Protein AF-W1X9K7-F1 (afdb_monomer_lite)

Secondary structure (DSSP, 8-state):
-BSS-HHHHT---TTS-B--SS-SS--B-B--S-HHHHHHHHHHHHHH-S-----B----

Organism: NCBI:txid408170

InterPro domains:
  IPR005475 Transketolase-like, pyrimidine-binding domain [PF02779] (1-59)
  IPR029061 Thiamin diphosphate-binding fold [SSF52518] (1-60)
  IPR033247 Transketolase family [PTHR43522] (1-60)

Radius of gyration: 11.24 Å; chains: 1; bounding box: 24×23×34 Å

Foldseek 3Di:
DEQVCCVVQVPDDPPQAECDPVDNRHDHDHPHNDVPVQVVVQVVVVVVDPDDGDYDDDPD

Structure (mmCIF, N/CA/C/O backbone):
data_AF-W1X9K7-F1
#
_entry.id   AF-W1X9K7-F1
#
loop_
_atom_site.group_PDB
_atom_site.id
_atom_site.type_symbol
_atom_site.label_atom_id
_atom_site.label_alt_id
_atom_site.label_comp_id
_atom_site.label_asym_id
_atom_site.label_entity_id
_atom_site.label_seq_id
_atom_site.pdbx_PDB_ins_code
_atom_site.Cartn_x
_atom_site.Cartn_y
_atom_site.Cartn_z
_atom_site.occupancy
_atom_site.B_iso_or_equiv
_atom_site.auth_seq_id
_atom_site.auth_comp_id
_atom_site.auth_asym_id
_atom_site.auth_atom_id
_atom_site.pdbx_PDB_model_num
ATOM 1 N N . GLY A 1 1 ? 0.161 4.290 0.105 1.00 96.25 1 GLY A N 1
ATOM 2 C CA . GLY A 1 1 ? 1.612 4.426 0.359 1.00 96.25 1 GLY A CA 1
ATOM 3 C C . GLY A 1 1 ? 2.410 4.209 -0.914 1.00 96.25 1 GLY A C 1
ATOM 4 O O . GLY A 1 1 ? 1.818 4.173 -1.992 1.00 96.25 1 GLY A O 1
ATOM 5 N N . SER A 1 2 ? 3.730 4.051 -0.805 1.00 97.88 2 SER A N 1
ATOM 6 C CA . SER A 1 2 ? 4.628 3.825 -1.952 1.00 97.88 2 SER A CA 1
ATOM 7 C C . SER A 1 2 ? 5.597 2.666 -1.712 1.00 97.88 2 SER A C 1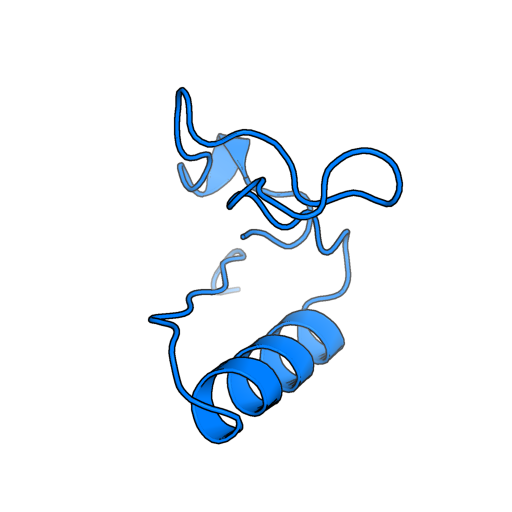
ATOM 9 O O . SER A 1 2 ? 5.941 2.364 -0.563 1.00 97.88 2 SER A O 1
ATOM 11 N N . ALA A 1 3 ? 6.037 2.040 -2.802 1.00 98.12 3 ALA A N 1
ATOM 12 C CA . ALA A 1 3 ? 7.090 1.036 -2.806 1.00 98.12 3 ALA A CA 1
ATOM 13 C C . ALA A 1 3 ? 8.488 1.684 -2.719 1.00 98.12 3 ALA A C 1
ATOM 15 O O . ALA A 1 3 ? 9.236 1.690 -3.687 1.00 98.12 3 ALA A O 1
ATOM 16 N N . ASP A 1 4 ? 8.812 2.282 -1.567 1.00 97.38 4 ASP A N 1
ATOM 17 C CA . ASP A 1 4 ? 10.079 3.003 -1.307 1.00 97.38 4 ASP A CA 1
ATOM 18 C C . ASP A 1 4 ? 10.348 4.219 -2.222 1.00 97.38 4 ASP A C 1
ATOM 20 O O . ASP A 1 4 ? 11.460 4.721 -2.344 1.00 97.38 4 ASP A O 1
ATOM 24 N N . LEU A 1 5 ? 9.301 4.741 -2.863 1.00 97.50 5 LEU A N 1
ATOM 25 C CA . LEU A 1 5 ? 9.387 5.860 -3.801 1.00 97.50 5 LEU A CA 1
ATOM 26 C C . LEU A 1 5 ? 8.510 7.046 -3.379 1.00 97.50 5 LEU A C 1
ATOM 28 O O . LEU A 1 5 ? 8.212 7.917 -4.196 1.00 97.50 5 LEU A O 1
ATOM 32 N N . ALA A 1 6 ? 8.110 7.136 -2.105 1.00 97.38 6 ALA A N 1
ATOM 33 C CA . ALA A 1 6 ? 7.175 8.164 -1.631 1.00 97.38 6 ALA A CA 1
ATOM 34 C C . ALA A 1 6 ? 7.609 9.614 -1.959 1.00 97.38 6 ALA A C 1
ATOM 36 O O . ALA A 1 6 ? 6.758 10.387 -2.417 1.00 97.38 6 ALA A O 1
ATOM 37 N N . PRO A 1 7 ? 8.896 10.007 -1.823 1.00 96.62 7 PRO A N 1
ATOM 38 C CA . PRO A 1 7 ? 9.350 11.348 -2.207 1.00 96.62 7 PRO A CA 1
ATOM 39 C C . PRO A 1 7 ? 9.298 11.605 -3.720 1.00 96.62 7 PRO A C 1
ATOM 41 O O . PRO A 1 7 ? 9.091 12.748 -4.145 1.00 96.62 7 PRO A O 1
ATOM 44 N N . SER A 1 8 ? 9.481 10.555 -4.524 1.00 97.69 8 SER A N 1
ATOM 45 C CA . SER A 1 8 ? 9.482 10.604 -5.990 1.00 97.69 8 SER A CA 1
ATOM 46 C C . SER A 1 8 ? 8.064 10.625 -6.552 1.00 97.69 8 SER A C 1
ATOM 48 O O . SER A 1 8 ? 7.763 11.421 -7.437 1.00 97.69 8 SER A O 1
ATOM 50 N N . ASN A 1 9 ? 7.170 9.800 -6.002 1.00 96.94 9 ASN A N 1
ATOM 51 C CA . ASN A 1 9 ? 5.766 9.727 -6.405 1.00 96.94 9 ASN A CA 1
ATOM 52 C C . ASN A 1 9 ? 4.900 10.836 -5.785 1.00 96.94 9 ASN A C 1
ATOM 54 O O . ASN A 1 9 ? 3.742 10.971 -6.167 1.00 96.94 9 ASN A O 1
ATOM 58 N N . LYS A 1 10 ? 5.443 11.625 -4.843 1.00 97.06 10 LYS A N 1
ATOM 59 C CA . LYS A 1 10 ? 4.721 12.683 -4.107 1.00 97.06 10 LYS A CA 1
ATOM 60 C C . LYS A 1 10 ? 3.497 12.158 -3.361 1.00 97.06 10 LYS A C 1
ATOM 62 O O . LYS A 1 10 ? 2.447 12.789 -3.333 1.00 97.06 10 LYS A O 1
ATOM 67 N N . THR A 1 11 ? 3.651 10.997 -2.737 1.00 97.69 11 THR A N 1
ATOM 68 C CA . THR A 1 11 ? 2.552 10.314 -2.045 1.00 97.69 11 THR A CA 1
ATOM 69 C C . THR A 1 11 ? 2.647 10.356 -0.530 1.00 97.69 11 THR A C 1
ATOM 71 O O . THR A 1 11 ? 1.786 9.795 0.141 1.00 97.69 11 THR A O 1
ATOM 74 N N . ASN A 1 12 ? 3.678 10.986 0.031 1.00 97.56 12 ASN A N 1
ATOM 75 C CA . ASN A 1 12 ? 3.721 11.184 1.472 1.00 97.56 12 ASN A CA 1
ATOM 76 C C . ASN A 1 12 ? 2.594 12.135 1.897 1.00 97.56 12 ASN A C 1
ATOM 78 O O . ASN A 1 12 ? 2.469 13.230 1.353 1.00 97.56 12 ASN A O 1
ATOM 82 N N . MET A 1 13 ? 1.766 11.705 2.844 1.00 96.75 13 MET A N 1
ATOM 83 C CA . MET A 1 13 ? 0.703 12.522 3.414 1.00 96.75 13 MET A CA 1
ATOM 84 C C . MET A 1 13 ? 1.239 13.267 4.630 1.00 96.75 13 MET A C 1
ATOM 86 O O . MET A 1 13 ? 1.422 12.677 5.701 1.00 96.75 13 MET A O 1
ATOM 90 N N . ASP A 1 14 ? 1.461 14.565 4.469 1.00 95.81 14 ASP A N 1
ATOM 91 C CA . ASP A 1 14 ? 1.943 15.418 5.550 1.00 95.81 14 ASP A CA 1
ATOM 92 C C . ASP A 1 14 ? 0.980 15.387 6.746 1.00 95.81 14 ASP A C 1
ATOM 94 O O . ASP A 1 14 ? -0.244 15.386 6.591 1.00 95.81 14 ASP A O 1
ATOM 98 N N . SER A 1 15 ? 1.539 15.342 7.957 1.00 95.50 15 SER A N 1
ATOM 99 C CA . SER A 1 15 ? 0.790 15.334 9.226 1.00 95.50 15 SER A CA 1
ATOM 100 C C . SER A 1 15 ? -0.155 14.140 9.438 1.00 95.50 15 SER A C 1
ATOM 102 O O . SER A 1 15 ? -1.034 14.201 10.297 1.00 95.50 15 SER A O 1
ATOM 104 N N . ARG A 1 16 ? 0.001 13.044 8.682 1.00 96.44 16 ARG A N 1
ATOM 105 C CA . ARG A 1 16 ? -0.831 11.832 8.829 1.00 96.44 16 ARG A CA 1
ATOM 106 C C . ARG A 1 16 ? -0.114 10.634 9.452 1.00 96.44 16 ARG A C 1
ATOM 108 O O . ARG A 1 16 ? -0.730 9.578 9.558 1.00 96.44 16 ARG A O 1
ATOM 115 N N . GLY A 1 17 ? 1.136 10.809 9.884 1.00 97.25 17 GLY A N 1
ATOM 116 C CA . GLY A 1 17 ? 1.930 9.790 10.579 1.00 97.25 17 GLY A CA 1
ATOM 117 C C . GLY A 1 17 ? 2.259 8.561 9.727 1.00 97.25 17 GLY A C 1
ATOM 118 O O . GLY A 1 17 ? 1.704 8.368 8.642 1.00 97.25 17 GLY A O 1
ATOM 119 N N . ASP A 1 18 ? 3.156 7.724 10.236 1.00 98.00 18 ASP A N 1
ATOM 120 C CA . ASP A 1 18 ? 3.551 6.464 9.611 1.00 98.00 18 ASP A CA 1
ATOM 121 C C . ASP A 1 18 ? 2.821 5.300 10.270 1.00 98.00 18 ASP A C 1
ATOM 123 O O . ASP A 1 18 ? 2.728 5.228 11.493 1.00 98.00 18 ASP A O 1
ATOM 127 N N . PHE A 1 19 ? 2.303 4.376 9.467 1.00 97.88 19 PHE A N 1
ATOM 128 C CA . PHE A 1 19 ? 1.747 3.141 9.999 1.00 97.88 19 PHE A CA 1
ATOM 129 C C . PHE A 1 19 ? 2.888 2.204 10.404 1.00 97.88 19 PHE A C 1
ATOM 131 O O . PHE A 1 19 ? 3.613 1.692 9.546 1.00 97.88 19 PHE A O 1
ATOM 138 N N . SER A 1 20 ? 3.030 1.946 11.702 1.00 97.62 20 SER A N 1
ATOM 139 C CA . SER A 1 20 ? 4.091 1.105 12.260 1.00 97.62 20 SER A CA 1
ATOM 140 C C . SER A 1 20 ? 3.580 0.181 13.368 1.00 97.62 20 SER A C 1
ATOM 142 O O . SER A 1 20 ? 2.381 0.071 13.631 1.00 97.62 20 SER A O 1
ATOM 144 N N . THR A 1 21 ? 4.488 -0.571 13.988 1.00 97.50 21 THR A N 1
ATOM 145 C CA . THR A 1 21 ? 4.190 -1.374 15.180 1.00 97.50 21 THR A CA 1
ATOM 146 C C . THR A 1 21 ? 3.882 -0.515 16.402 1.00 97.50 21 THR A C 1
ATOM 148 O O . THR A 1 21 ? 3.066 -0.920 17.227 1.00 97.50 21 THR A O 1
ATOM 151 N N . GLU A 1 22 ? 4.494 0.660 16.486 1.00 97.44 22 GLU A N 1
ATOM 152 C CA . GLU A 1 22 ? 4.374 1.626 17.579 1.00 97.44 22 GLU A CA 1
ATOM 153 C C . GLU A 1 22 ? 3.152 2.533 17.397 1.00 97.44 22 GLU A C 1
ATOM 155 O O . GLU A 1 22 ? 2.515 2.893 18.384 1.00 97.44 22 GLU A O 1
ATOM 160 N N . ASP A 1 23 ? 2.796 2.860 16.150 1.00 96.56 23 ASP A N 1
ATOM 161 C CA . ASP A 1 23 ? 1.628 3.677 15.821 1.00 96.56 23 ASP A CA 1
ATOM 162 C C . ASP A 1 23 ? 0.771 3.032 14.720 1.00 96.56 23 ASP A C 1
ATOM 164 O O . ASP A 1 23 ? 1.104 3.026 13.535 1.00 96.56 23 ASP A O 1
ATOM 168 N N . ARG A 1 24 ? -0.390 2.503 15.120 1.00 96.19 24 ARG A N 1
ATOM 169 C CA . ARG A 1 24 ? -1.384 1.913 14.205 1.00 96.19 24 ARG A CA 1
ATOM 170 C C . ARG A 1 24 ? -2.369 2.933 13.630 1.00 96.19 24 ARG A C 1
ATOM 172 O O . ARG A 1 24 ? -3.216 2.547 12.828 1.00 96.19 24 ARG A O 1
ATOM 179 N N . SER A 1 25 ? -2.292 4.197 14.042 1.00 96.62 25 SER A N 1
ATOM 180 C CA . SER A 1 25 ? -3.163 5.278 13.564 1.00 96.62 25 SER A CA 1
ATOM 181 C C . SER A 1 25 ? -2.598 6.023 12.349 1.00 96.62 25 SER A C 1
ATOM 183 O O . SER A 1 25 ? -3.354 6.687 11.634 1.00 96.62 25 SER A O 1
ATOM 185 N N . GLY A 1 26 ? -1.294 5.881 12.081 1.00 97.50 26 GLY A N 1
ATOM 186 C CA . GLY A 1 26 ? -0.633 6.478 10.926 1.00 97.50 26 GLY A CA 1
ATOM 187 C C . GLY A 1 26 ? -1.235 6.028 9.590 1.00 97.50 26 GLY A C 1
ATOM 188 O O . GLY A 1 26 ? -1.641 4.879 9.419 1.00 97.50 26 GLY A O 1
ATOM 189 N N . SER A 1 27 ? -1.305 6.945 8.623 1.00 97.25 27 SER A N 1
ATOM 190 C CA . SER A 1 27 ? -1.891 6.690 7.294 1.00 97.25 27 SER A CA 1
ATOM 191 C C . SER A 1 27 ? -0.849 6.494 6.187 1.00 97.25 27 SER A C 1
ATOM 193 O O . SER A 1 27 ? -1.200 6.055 5.087 1.00 97.25 27 SER A O 1
ATOM 195 N N . ASN A 1 28 ? 0.429 6.796 6.441 1.00 98.06 28 ASN A N 1
ATOM 196 C CA . ASN A 1 28 ? 1.507 6.520 5.493 1.00 98.06 28 ASN A CA 1
ATOM 197 C C . ASN A 1 28 ? 2.015 5.088 5.666 1.00 98.06 28 ASN A C 1
ATOM 199 O O . ASN A 1 28 ? 2.654 4.748 6.657 1.00 98.06 28 ASN A O 1
ATOM 203 N N . LEU A 1 29 ? 1.732 4.239 4.677 1.00 97.88 29 LEU A N 1
ATOM 204 C CA . LEU A 1 29 ? 2.222 2.864 4.646 1.00 97.88 29 LEU A CA 1
ATOM 205 C C . LEU A 1 29 ? 3.487 2.759 3.782 1.00 97.88 29 LEU A C 1
ATOM 207 O O . LEU A 1 29 ? 3.443 3.024 2.574 1.00 97.88 29 LEU A O 1
ATOM 211 N N . HIS A 1 30 ? 4.589 2.349 4.411 1.00 97.88 30 HIS A N 1
ATOM 212 C CA . HIS A 1 30 ? 5.891 2.118 3.779 1.00 97.88 30 HIS A CA 1
ATOM 213 C C . HIS A 1 30 ? 6.003 0.662 3.332 1.00 97.88 30 HIS A C 1
ATOM 2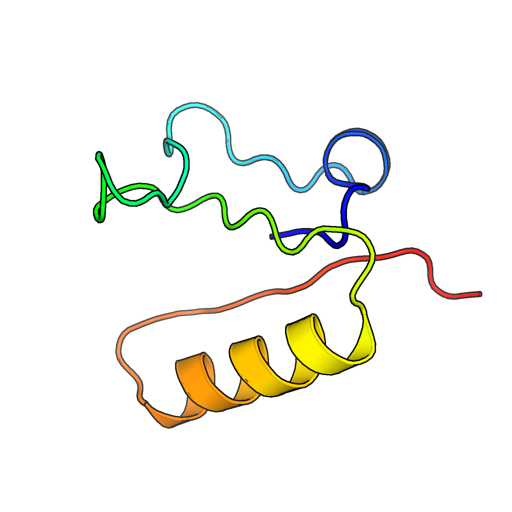15 O O . HIS A 1 30 ? 6.249 -0.234 4.138 1.00 97.88 30 HIS A O 1
ATOM 221 N N . PHE A 1 31 ? 5.798 0.403 2.040 1.00 98.31 31 PHE A N 1
ATOM 222 C CA . PHE A 1 31 ? 5.778 -0.970 1.525 1.00 98.31 31 PHE A CA 1
ATOM 223 C C . PHE A 1 31 ? 7.181 -1.565 1.304 1.00 98.31 31 PHE A C 1
ATOM 225 O O . PHE A 1 31 ? 7.324 -2.791 1.247 1.00 98.31 31 PHE A O 1
ATOM 232 N N . GLY A 1 32 ? 8.212 -0.715 1.205 1.00 98.31 32 GLY A N 1
ATOM 233 C CA . GLY A 1 32 ? 9.535 -1.084 0.689 1.00 98.31 32 GLY A CA 1
ATOM 234 C C . GLY A 1 32 ? 9.498 -1.387 -0.816 1.00 98.31 32 GLY A C 1
ATOM 235 O O . GLY A 1 32 ? 8.454 -1.248 -1.445 1.00 98.31 32 GLY A O 1
ATOM 236 N N . VAL A 1 33 ? 10.606 -1.851 -1.398 1.00 98.31 33 VAL A N 1
ATOM 237 C CA . VAL A 1 33 ? 10.684 -2.240 -2.826 1.00 98.31 33 VAL A CA 1
ATOM 238 C C . VAL A 1 33 ? 9.970 -3.582 -3.057 1.00 98.31 33 VAL A C 1
ATOM 240 O O . VAL A 1 33 ? 10.587 -4.648 -3.081 1.00 98.31 33 VAL A O 1
ATOM 243 N N . ARG A 1 34 ? 8.632 -3.551 -3.051 1.00 98.56 34 ARG A N 1
ATOM 244 C CA . ARG A 1 34 ? 7.751 -4.734 -3.047 1.00 98.56 34 ARG A CA 1
ATOM 245 C C . ARG A 1 34 ? 6.451 -4.469 -3.805 1.00 98.56 34 ARG A C 1
ATOM 247 O O . ARG A 1 34 ? 5.363 -4.574 -3.244 1.00 98.56 34 ARG A O 1
ATOM 254 N N . GLU A 1 35 ? 6.542 -4.126 -5.079 1.00 98.56 35 GLU A N 1
ATOM 255 C CA . GLU A 1 35 ? 5.431 -3.634 -5.902 1.00 98.56 35 GLU A CA 1
ATOM 256 C C . GLU A 1 35 ? 4.270 -4.632 -5.979 1.00 98.56 35 GLU A C 1
ATOM 258 O O . GLU A 1 35 ? 3.112 -4.270 -5.763 1.00 98.56 35 GLU A O 1
ATOM 263 N N . HIS A 1 36 ? 4.573 -5.910 -6.216 1.00 98.50 36 HIS A N 1
ATOM 264 C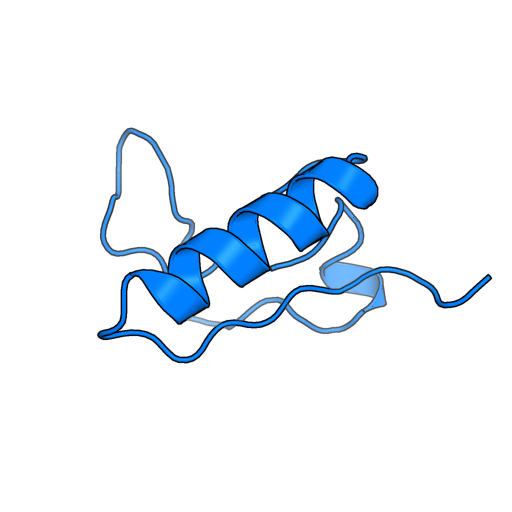 CA . HIS A 1 36 ? 3.543 -6.943 -6.325 1.00 98.50 36 HIS A CA 1
ATOM 265 C C . HIS A 1 36 ? 2.829 -7.173 -4.981 1.00 98.50 36 HIS A C 1
ATOM 267 O O . HIS A 1 36 ? 1.598 -7.198 -4.918 1.00 98.50 36 HIS A O 1
ATOM 273 N N . ALA A 1 37 ? 3.584 -7.270 -3.882 1.00 98.69 37 ALA A N 1
ATOM 274 C CA . ALA A 1 37 ? 2.996 -7.417 -2.552 1.00 98.69 37 ALA A CA 1
ATOM 275 C C . ALA A 1 37 ? 2.190 -6.170 -2.151 1.00 98.69 37 ALA A C 1
ATOM 277 O O . ALA A 1 37 ? 1.098 -6.301 -1.605 1.00 98.69 37 ALA A O 1
ATOM 278 N N . MET A 1 38 ? 2.681 -4.970 -2.471 1.00 98.75 38 MET A N 1
ATOM 279 C CA . MET A 1 38 ? 1.985 -3.701 -2.248 1.00 98.75 38 MET A CA 1
ATOM 280 C C . MET A 1 38 ? 0.610 -3.685 -2.927 1.00 98.75 38 MET A C 1
ATOM 282 O O . MET A 1 38 ? -0.377 -3.305 -2.292 1.00 98.75 38 MET A O 1
ATOM 286 N N . ALA A 1 39 ? 0.525 -4.124 -4.186 1.00 98.62 39 ALA A N 1
ATOM 287 C CA . ALA A 1 39 ? -0.740 -4.198 -4.914 1.00 98.62 39 ALA A CA 1
ATOM 288 C C . ALA A 1 39 ? -1.707 -5.211 -4.276 1.00 98.62 39 ALA A C 1
ATOM 290 O O . ALA A 1 39 ? -2.871 -4.890 -4.032 1.00 98.62 39 ALA A O 1
ATOM 291 N N . ALA A 1 40 ? -1.221 -6.408 -3.930 1.00 98.75 40 ALA A N 1
ATOM 292 C CA . ALA A 1 40 ? -2.034 -7.435 -3.277 1.00 98.75 40 ALA A CA 1
ATOM 293 C C . ALA A 1 40 ? -2.563 -6.985 -1.902 1.00 98.75 40 ALA A C 1
ATOM 295 O O . ALA A 1 40 ? -3.750 -7.144 -1.614 1.00 98.75 40 ALA A O 1
ATOM 296 N N . ILE A 1 41 ? -1.710 -6.367 -1.077 1.00 98.62 41 ILE A N 1
ATOM 297 C CA . ILE A 1 41 ? -2.092 -5.800 0.226 1.00 98.62 41 ILE A CA 1
ATOM 298 C C . ILE A 1 41 ? -3.159 -4.718 0.039 1.00 98.62 41 ILE A C 1
ATOM 300 O O . ILE A 1 41 ? -4.170 -4.730 0.736 1.00 98.62 41 ILE A O 1
ATOM 304 N N . THR A 1 42 ? -2.970 -3.816 -0.926 1.00 98.56 42 THR A N 1
ATOM 305 C CA . THR A 1 42 ? -3.903 -2.710 -1.196 1.00 98.56 42 THR A CA 1
ATOM 306 C C . THR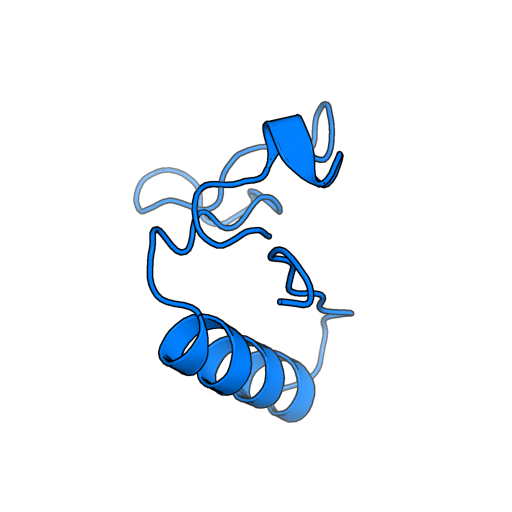 A 1 42 ? -5.280 -3.222 -1.624 1.00 98.56 42 THR A C 1
ATOM 308 O O . THR A 1 42 ? -6.292 -2.747 -1.105 1.00 98.56 42 THR A O 1
ATOM 311 N N . ASN A 1 43 ? -5.326 -4.249 -2.482 1.00 98.56 43 ASN A N 1
ATOM 312 C CA . ASN A 1 43 ? -6.567 -4.938 -2.848 1.00 98.56 43 ASN A CA 1
ATOM 313 C C . ASN A 1 43 ? -7.244 -5.578 -1.628 1.00 98.56 43 ASN A C 1
ATOM 315 O O . ASN A 1 43 ? -8.450 -5.424 -1.443 1.00 98.56 43 ASN A O 1
ATOM 319 N N . GLY A 1 44 ? -6.474 -6.259 -0.772 1.00 98.69 44 GLY A N 1
ATOM 320 C CA . GLY A 1 44 ? -6.985 -6.860 0.461 1.00 98.69 44 GLY A CA 1
ATOM 321 C C . GLY A 1 44 ? -7.582 -5.827 1.420 1.00 98.69 44 GLY A C 1
ATOM 322 O O . GLY A 1 44 ? -8.682 -6.026 1.930 1.00 98.69 44 GLY A O 1
ATOM 323 N N . MET A 1 45 ? -6.906 -4.691 1.615 1.00 98.19 45 MET A N 1
ATOM 324 C CA . MET A 1 45 ? -7.413 -3.589 2.439 1.00 98.19 45 MET A CA 1
ATOM 325 C C . MET A 1 45 ? -8.707 -2.993 1.871 1.00 98.19 45 MET A C 1
ATOM 327 O O . MET A 1 45 ? -9.634 -2.710 2.628 1.00 98.19 45 MET A O 1
ATOM 331 N N . GLN A 1 46 ? -8.791 -2.824 0.547 1.00 98.31 46 GLN A N 1
ATOM 332 C CA . GLN A 1 46 ? -10.003 -2.318 -0.099 1.00 98.31 46 GLN A CA 1
ATOM 333 C C . GLN A 1 46 ? -11.175 -3.298 0.062 1.00 98.31 46 GLN A C 1
ATOM 335 O O . GLN A 1 46 ? -12.288 -2.875 0.363 1.00 98.31 46 GLN A O 1
ATOM 340 N N . ALA A 1 47 ? -10.925 -4.601 -0.100 1.00 98.50 47 ALA A N 1
ATOM 341 C CA . ALA A 1 47 ? -11.936 -5.646 0.056 1.00 98.50 47 ALA A CA 1
ATOM 342 C C . ALA A 1 47 ? -12.416 -5.803 1.508 1.00 98.50 47 ALA A C 1
ATOM 344 O O . ALA A 1 47 ? -13.595 -6.063 1.735 1.00 98.50 47 ALA A O 1
ATOM 345 N N . HIS A 1 48 ? -11.525 -5.619 2.487 1.00 98.31 48 HIS A N 1
ATOM 346 C CA . HIS A 1 48 ? -11.886 -5.602 3.906 1.00 98.31 48 HIS A CA 1
ATOM 347 C C . HIS A 1 48 ? -12.881 -4.473 4.239 1.00 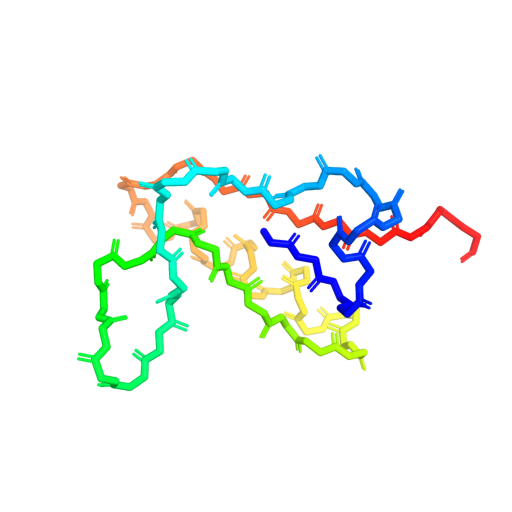98.31 48 HIS A C 1
ATOM 349 O O . HIS A 1 48 ? -13.757 -4.643 5.084 1.00 98.31 48 HIS A O 1
ATOM 355 N N . GLY A 1 49 ? -12.776 -3.330 3.557 1.00 97.50 49 GLY A N 1
ATOM 356 C CA . GLY A 1 49 ? -13.671 -2.190 3.736 1.00 97.50 49 GLY A CA 1
ATOM 357 C C . GLY A 1 49 ? -13.295 -1.279 4.910 1.00 97.50 49 GLY A C 1
ATOM 358 O O . GLY A 1 49 ? -12.450 -1.599 5.748 1.00 97.50 49 GLY A O 1
ATOM 359 N N . GLY A 1 50 ? -13.920 -0.096 4.934 1.00 97.06 50 GLY A N 1
ATOM 360 C CA . GLY A 1 50 ? -13.694 0.958 5.934 1.00 97.06 50 GLY A CA 1
ATOM 361 C C . GLY A 1 50 ? -12.614 1.982 5.568 1.00 97.06 50 GLY A C 1
ATOM 362 O O . GLY A 1 50 ? -12.546 3.035 6.195 1.00 97.06 50 GLY A O 1
ATOM 363 N N . LEU A 1 51 ? -11.811 1.719 4.533 1.00 96.00 51 LEU A N 1
ATOM 364 C CA . LEU A 1 51 ? -10.733 2.598 4.076 1.00 96.00 51 LEU A CA 1
ATOM 365 C C . LEU A 1 51 ? -10.873 2.912 2.583 1.00 96.00 51 LEU A C 1
ATOM 367 O O . LEU A 1 51 ? -11.452 2.141 1.822 1.00 96.00 51 LEU A O 1
ATOM 371 N N . GLN A 1 52 ? -10.318 4.051 2.173 1.00 96.38 52 GLN A N 1
ATOM 372 C CA . GLN A 1 52 ? -10.013 4.345 0.773 1.00 96.38 52 GLN A CA 1
ATOM 373 C C . GLN A 1 52 ? -8.505 4.224 0.608 1.00 96.38 52 GLN A C 1
ATOM 375 O O . GLN A 1 52 ? -7.750 4.950 1.260 1.00 96.38 52 GLN A O 1
ATOM 380 N N . THR A 1 53 ? -8.065 3.267 -0.201 1.00 97.38 53 THR A N 1
ATOM 381 C CA . THR A 1 53 ? -6.655 2.882 -0.264 1.00 97.38 53 THR A CA 1
ATOM 382 C C . THR A 1 53 ? -6.012 3.293 -1.578 1.00 97.38 53 THR A C 1
ATOM 384 O O . THR A 1 53 ? -6.669 3.462 -2.603 1.00 97.38 53 THR A O 1
ATOM 387 N N . TYR A 1 54 ? -4.695 3.483 -1.536 1.00 98.00 54 TYR A N 1
ATOM 388 C CA . TYR A 1 54 ? -3.890 3.740 -2.721 1.00 98.00 54 TYR A CA 1
ATOM 389 C C . TYR A 1 54 ? -2.494 3.129 -2.553 1.00 98.00 54 TYR A C 1
ATOM 391 O O . TYR A 1 54 ? -1.930 3.083 -1.448 1.00 98.00 54 TYR A O 1
ATOM 399 N N . CYS A 1 55 ? -1.904 2.728 -3.672 1.00 98.38 55 CYS A N 1
ATOM 400 C CA . CYS A 1 55 ? -0.509 2.326 -3.785 1.00 98.38 55 CYS A CA 1
ATOM 401 C C . CYS A 1 55 ? 0.162 3.067 -4.942 1.00 98.38 55 CYS A C 1
ATOM 403 O O . CYS A 1 55 ? -0.514 3.495 -5.876 1.00 98.38 55 CYS A O 1
ATOM 405 N N . SER A 1 56 ? 1.482 3.237 -4.883 1.00 98.50 56 SER A N 1
ATOM 406 C CA . SER A 1 56 ? 2.228 3.997 -5.889 1.00 98.50 56 SER A CA 1
ATOM 407 C C . SER A 1 56 ? 3.640 3.456 -6.096 1.00 98.50 56 SER A C 1
ATOM 409 O O . SER A 1 56 ? 4.298 3.013 -5.157 1.00 98.50 56 SER A O 1
ATOM 411 N N . THR A 1 57 ? 4.071 3.486 -7.351 1.00 98.50 57 THR A N 1
ATOM 412 C CA . THR A 1 57 ? 5.434 3.233 -7.830 1.00 98.50 57 THR A CA 1
ATOM 413 C C . THR A 1 57 ? 5.567 3.901 -9.210 1.00 98.50 57 THR A C 1
ATOM 415 O O . THR A 1 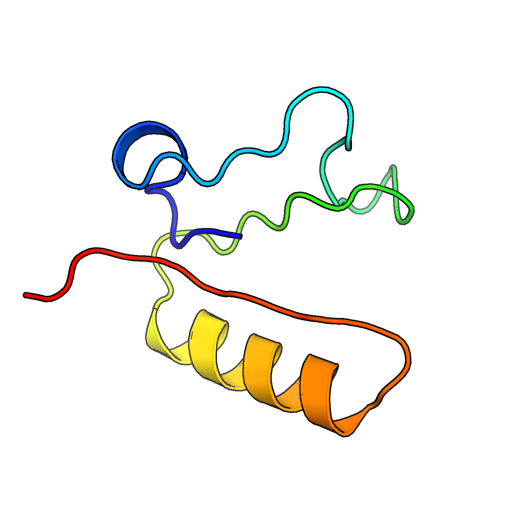57 ? 4.628 4.569 -9.661 1.00 98.50 57 THR A O 1
ATOM 418 N N . PHE A 1 58 ? 6.714 3.795 -9.878 1.00 98.12 58 PHE A N 1
ATOM 419 C CA . PHE A 1 58 ? 6.836 4.215 -11.279 1.00 98.12 58 PHE A CA 1
ATOM 420 C C . PHE A 1 58 ? 6.060 3.282 -12.221 1.00 98.12 58 PHE A C 1
ATOM 422 O O . PHE A 1 58 ? 5.756 2.149 -11.876 1.00 98.12 58 PHE A O 1
ATOM 429 N N . PHE A 1 59 ? 5.716 3.766 -13.416 1.00 97.50 59 PHE A N 1
ATOM 430 C CA . PHE A 1 59 ? 4.899 2.999 -14.366 1.00 97.50 59 PHE A CA 1
ATOM 431 C C . PHE A 1 59 ? 5.692 2.001 -15.236 1.00 97.50 59 PHE A C 1
ATOM 433 O O . PHE A 1 59 ? 5.090 1.135 -15.861 1.00 97.50 59 PHE A O 1
ATOM 440 N N . VAL A 1 60 ? 7.016 2.150 -15.309 1.00 76.69 60 VAL A N 1
ATOM 441 C CA . VAL A 1 60 ? 7.909 1.380 -16.194 1.00 76.69 60 VAL A CA 1
ATOM 442 C C . VAL A 1 60 ? 8.156 -0.046 -15.709 1.00 76.69 60 VAL A C 1
ATOM 444 O O . VAL A 1 60 ? 8.278 -0.232 -14.480 1.00 76.69 60 VAL A O 1
#

Sequence (60 aa):
GSADLAPSNKTNMDSRGDFSTEDRSGSNLHFGVREHAMAAITNGMQAHGGLQTYCSTFFV

pLDDT: mean 97.32, std 2.81, range [76.69, 98.75]